Protein AF-A0AAW8QX25-F1 (afdb_monomer_lite)

Foldseek 3Di:
DKDKFQDVVVCCVVPVQQVVVVVVCCVVPPFAPDPVTWAWGMKIFDDDDPQKTKMWTKTWDARPVVRFIKIWIWIWMDDPPHIDTPDIDIDTPDD

Structure (mmCIF, N/CA/C/O backbone):
data_AF-A0AAW8QX25-F1
#
_entry.id   AF-A0AAW8QX25-F1
#
loop_
_atom_site.group_PDB
_atom_site.id
_atom_site.type_symbol
_atom_site.label_atom_id
_atom_site.label_alt_id
_atom_site.label_comp_id
_atom_site.label_asym_id
_atom_site.label_entity_id
_atom_site.label_seq_id
_atom_site.pdbx_PDB_ins_code
_atom_site.Cartn_x
_atom_site.Cartn_y
_atom_site.Cartn_z
_atom_site.occupancy
_atom_site.B_iso_or_equiv
_atom_site.auth_seq_id
_atom_site.auth_comp_id
_atom_site.auth_asym_id
_atom_site.auth_atom_id
_atom_site.pdbx_PDB_model_num
ATOM 1 N N . MET A 1 1 ? -22.835 1.767 0.140 1.00 50.00 1 MET A N 1
ATOM 2 C CA . MET A 1 1 ? -21.921 2.341 -0.871 1.00 50.00 1 MET A CA 1
ATOM 3 C C . MET A 1 1 ? -20.505 2.023 -0.437 1.00 50.00 1 MET A C 1
ATOM 5 O O . MET A 1 1 ? -20.210 2.212 0.737 1.00 50.00 1 MET A O 1
ATOM 9 N N . LEU A 1 2 ? -19.671 1.499 -1.334 1.00 71.06 2 LEU A N 1
ATOM 10 C CA . LEU A 1 2 ? -18.246 1.285 -1.064 1.00 71.06 2 LEU A CA 1
ATOM 11 C C . LEU A 1 2 ? -17.551 2.648 -1.171 1.00 71.06 2 LEU A C 1
ATOM 13 O O . LEU A 1 2 ? -17.712 3.325 -2.186 1.00 71.06 2 LEU A O 1
ATOM 17 N N . LYS A 1 3 ? -16.855 3.083 -0.115 1.00 84.88 3 LYS A N 1
ATOM 18 C CA . LYS A 1 3 ? -16.115 4.353 -0.129 1.00 84.88 3 LYS A CA 1
ATOM 19 C C . LYS A 1 3 ? -14.797 4.133 -0.869 1.00 84.88 3 LYS A C 1
ATOM 21 O O . LYS A 1 3 ? -14.032 3.248 -0.486 1.00 84.88 3 LYS A O 1
ATOM 26 N N . LYS A 1 4 ? -14.578 4.913 -1.925 1.00 91.94 4 LYS A N 1
ATOM 27 C CA . LYS A 1 4 ? -13.360 4.917 -2.739 1.00 91.94 4 LYS A CA 1
ATOM 28 C C . LYS A 1 4 ? -12.551 6.181 -2.479 1.00 91.94 4 LYS A C 1
ATOM 30 O O . LYS A 1 4 ? -13.119 7.194 -2.071 1.00 91.94 4 LYS A O 1
ATOM 35 N N . TYR A 1 5 ? -11.254 6.079 -2.709 1.00 92.31 5 TYR A N 1
ATOM 36 C CA . TYR A 1 5 ? -10.272 7.133 -2.549 1.00 92.31 5 TYR A CA 1
ATOM 37 C C . TYR A 1 5 ? -9.328 7.098 -3.745 1.00 92.31 5 TYR A C 1
ATOM 39 O O . TYR A 1 5 ? -8.599 6.123 -3.916 1.00 92.31 5 TYR A O 1
ATOM 47 N N . ASP A 1 6 ? -9.330 8.163 -4.534 1.00 93.50 6 ASP A N 1
ATOM 48 C CA . ASP A 1 6 ? -8.426 8.313 -5.680 1.00 93.50 6 ASP A CA 1
ATOM 49 C C . ASP A 1 6 ? -7.176 9.133 -5.305 1.00 93.50 6 ASP A C 1
ATOM 51 O O . ASP A 1 6 ? -6.222 9.217 -6.075 1.00 93.50 6 ASP A O 1
ATOM 55 N N . ASP A 1 7 ? -7.163 9.712 -4.099 1.00 91.69 7 ASP A N 1
ATOM 56 C CA . ASP A 1 7 ? -6.051 10.479 -3.543 1.00 91.69 7 ASP A CA 1
ATOM 57 C C . ASP A 1 7 ? -5.531 9.827 -2.256 1.00 91.69 7 ASP A C 1
ATOM 59 O O . ASP A 1 7 ? -6.288 9.464 -1.348 1.00 91.69 7 ASP A O 1
ATOM 63 N N . ILE A 1 8 ? -4.208 9.698 -2.171 1.00 91.75 8 ILE A N 1
ATOM 64 C CA . ILE A 1 8 ? -3.518 9.168 -1.002 1.00 91.75 8 ILE A CA 1
ATOM 65 C C . ILE A 1 8 ? -3.703 10.062 0.230 1.00 91.75 8 ILE A C 1
ATOM 67 O O . ILE A 1 8 ? -3.724 9.538 1.346 1.00 91.75 8 ILE A O 1
ATOM 71 N N . ASP A 1 9 ? -3.866 11.374 0.057 1.00 93.56 9 ASP A N 1
ATOM 72 C CA . ASP A 1 9 ? -4.036 12.317 1.165 1.00 93.56 9 ASP A CA 1
ATOM 73 C C . ASP A 1 9 ? -5.401 12.137 1.847 1.00 93.56 9 ASP A C 1
ATOM 75 O O . ASP A 1 9 ? -5.490 12.178 3.078 1.00 93.56 9 ASP A O 1
ATOM 79 N N . ASP A 1 10 ? -6.450 11.803 1.088 1.00 92.19 10 ASP A N 1
ATOM 80 C CA . ASP A 1 10 ? -7.769 11.476 1.646 1.00 92.19 10 ASP A CA 1
ATOM 81 C C . ASP A 1 10 ? -7.741 10.159 2.438 1.00 92.19 10 ASP A C 1
ATOM 83 O O . ASP A 1 10 ? -8.388 10.021 3.491 1.00 92.19 10 ASP A O 1
ATOM 87 N N . VAL A 1 11 ? -6.958 9.185 1.954 1.00 90.62 11 VAL A N 1
ATOM 88 C CA . VAL A 1 11 ? -6.692 7.943 2.688 1.00 90.62 11 VAL A CA 1
ATOM 89 C C . VAL A 1 11 ? -5.906 8.248 3.954 1.00 90.62 11 VAL A C 1
ATOM 91 O O . VAL A 1 11 ? -6.267 7.746 5.010 1.00 90.62 11 VAL A O 1
ATOM 94 N N . TRP A 1 12 ? -4.871 9.086 3.884 1.00 91.75 12 TRP A N 1
ATOM 95 C CA . TRP A 1 12 ? -4.056 9.459 5.041 1.00 91.75 12 TRP A CA 1
ATOM 96 C C . TRP A 1 12 ? -4.872 10.216 6.093 1.00 91.75 12 TRP A C 1
ATOM 98 O O . TRP A 1 12 ? -4.695 9.991 7.286 1.00 91.75 12 TRP A O 1
ATOM 108 N N . SER A 1 13 ? -5.805 11.068 5.664 1.00 91.31 13 SER A N 1
ATOM 109 C CA . SER A 1 13 ? -6.708 11.800 6.554 1.00 91.31 13 SER A CA 1
ATOM 110 C C . SER A 1 13 ? -7.696 10.877 7.273 1.00 91.31 13 SER A C 1
ATOM 112 O O . SER A 1 13 ? -7.972 11.075 8.455 1.00 91.31 13 SER A O 1
ATOM 114 N N . THR A 1 14 ? -8.214 9.850 6.587 1.00 89.69 14 THR A N 1
ATOM 115 C CA . THR A 1 14 ? -9.233 8.957 7.169 1.00 89.69 14 THR A CA 1
ATOM 116 C C . THR A 1 14 ? -8.638 7.722 7.864 1.00 89.69 14 THR A C 1
ATOM 118 O O . THR A 1 14 ? -9.204 7.235 8.837 1.00 89.69 14 THR A O 1
ATOM 121 N N . TRP A 1 15 ? -7.516 7.201 7.366 1.00 90.81 15 TRP A N 1
ATOM 122 C CA . TRP A 1 15 ? -6.917 5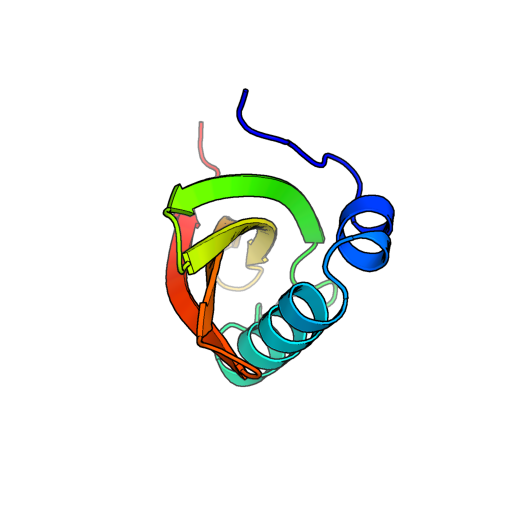.913 7.745 1.00 90.81 15 TRP A CA 1
ATOM 123 C C . TRP A 1 15 ? -5.379 5.992 7.883 1.00 90.81 15 TRP A C 1
ATOM 125 O O . TRP A 1 15 ? -4.659 5.192 7.269 1.00 90.81 15 TRP A O 1
ATOM 135 N N . PRO A 1 16 ? -4.831 6.925 8.687 1.00 92.56 16 PRO A N 1
ATOM 136 C CA . PRO A 1 16 ? -3.383 7.152 8.769 1.00 92.56 16 PRO A CA 1
ATOM 137 C C . PRO A 1 16 ? -2.605 5.909 9.227 1.00 92.56 16 PRO A C 1
ATOM 139 O O . PRO A 1 16 ? -1.521 5.619 8.714 1.00 92.56 16 PRO A O 1
ATOM 142 N N . GLU A 1 17 ? -3.168 5.137 10.158 1.00 92.56 17 GLU A N 1
ATOM 143 C CA . GLU A 1 17 ? -2.544 3.926 10.704 1.00 92.56 17 GLU A CA 1
ATOM 144 C C . GLU A 1 17 ? -2.482 2.796 9.674 1.00 92.56 17 GLU A C 1
ATOM 146 O O . GLU A 1 17 ? -1.448 2.138 9.536 1.00 92.56 17 GLU A O 1
ATOM 151 N N . HIS A 1 18 ? -3.546 2.622 8.880 1.00 91.31 18 HIS A N 1
ATOM 1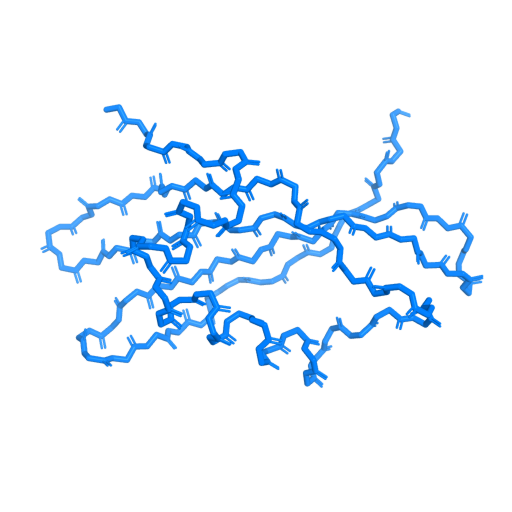52 C CA . HIS A 1 18 ? -3.575 1.611 7.823 1.00 91.31 18 HIS A CA 1
ATOM 153 C C . HIS A 1 18 ? -2.522 1.907 6.767 1.00 91.31 18 HIS A C 1
ATOM 155 O O . HIS A 1 18 ? -1.731 1.038 6.400 1.00 91.31 18 HIS A O 1
ATOM 161 N N . LEU A 1 19 ? -2.480 3.155 6.305 1.00 92.25 19 LEU A N 1
ATOM 162 C CA . LEU A 1 19 ? -1.552 3.559 5.263 1.00 92.25 19 LEU A CA 1
ATOM 163 C C . LEU A 1 19 ? -0.096 3.525 5.751 1.00 92.25 19 LEU A C 1
ATOM 165 O O . LEU A 1 19 ? 0.790 3.128 4.994 1.00 92.25 19 LEU A O 1
ATOM 169 N N . SER A 1 20 ? 0.158 3.861 7.020 1.00 92.69 20 SER A N 1
ATOM 170 C CA . SER A 1 20 ? 1.484 3.724 7.638 1.00 92.69 20 SER A CA 1
ATOM 171 C C . SER A 1 20 ? 1.943 2.265 7.681 1.00 92.69 20 SER A C 1
ATOM 173 O O . SER A 1 20 ? 3.040 1.957 7.208 1.00 92.69 20 SER A O 1
ATOM 175 N N . LYS A 1 21 ? 1.083 1.352 8.157 1.00 93.25 21 LYS A N 1
ATOM 176 C CA . LYS A 1 21 ? 1.382 -0.086 8.226 1.00 93.25 21 LYS A CA 1
ATOM 177 C C . LYS A 1 21 ? 1.617 -0.690 6.842 1.00 93.25 21 LYS A C 1
ATOM 179 O O . LYS A 1 21 ? 2.553 -1.464 6.658 1.00 93.25 21 LYS A O 1
ATOM 184 N N . VAL A 1 22 ? 0.807 -0.303 5.855 1.00 92.69 22 VAL A N 1
ATOM 185 C CA . VAL A 1 22 ? 0.959 -0.742 4.460 1.00 92.69 22 VAL A CA 1
ATOM 186 C C . VAL A 1 22 ? 2.286 -0.258 3.873 1.00 92.69 22 VAL A C 1
ATOM 188 O O . VAL A 1 22 ? 3.029 -1.066 3.318 1.00 92.69 22 VAL A O 1
ATOM 191 N N . LYS A 1 23 ? 2.636 1.027 4.032 1.00 90.62 23 LYS A N 1
ATOM 192 C CA . LYS A 1 23 ? 3.918 1.569 3.543 1.00 90.62 23 LYS A CA 1
ATOM 193 C C . LYS A 1 23 ? 5.117 0.861 4.174 1.00 90.62 23 LYS A C 1
ATOM 195 O O . LYS A 1 23 ? 6.077 0.542 3.472 1.00 90.62 23 LYS A O 1
ATOM 200 N N . GLU A 1 24 ? 5.068 0.602 5.480 1.00 91.88 24 GLU A N 1
ATOM 201 C CA . GLU A 1 24 ? 6.116 -0.148 6.175 1.00 91.88 24 GLU A CA 1
ATOM 202 C C . GLU A 1 24 ? 6.224 -1.584 5.647 1.00 91.88 24 GLU A C 1
ATOM 204 O O . GLU A 1 24 ? 7.322 -2.033 5.309 1.00 91.88 24 GLU A O 1
ATOM 209 N N . TYR A 1 25 ? 5.090 -2.275 5.507 1.00 91.12 25 TYR A N 1
ATOM 210 C CA . TYR A 1 25 ? 5.039 -3.642 4.999 1.00 91.12 25 TYR A CA 1
ATOM 211 C C . TYR A 1 25 ? 5.641 -3.754 3.596 1.00 91.12 25 TYR A C 1
ATOM 213 O O . TYR A 1 25 ? 6.502 -4.606 3.373 1.00 91.12 25 TYR A O 1
ATOM 221 N N . ILE A 1 26 ? 5.248 -2.868 2.675 1.00 90.12 26 ILE A N 1
ATOM 222 C CA . ILE A 1 26 ? 5.781 -2.814 1.306 1.00 90.12 26 ILE A CA 1
ATOM 223 C C . ILE A 1 26 ? 7.294 -2.584 1.339 1.00 90.12 26 ILE A C 1
ATOM 225 O O . ILE A 1 26 ? 8.055 -3.309 0.701 1.00 90.12 26 ILE A O 1
ATOM 229 N N . LYS A 1 27 ? 7.757 -1.626 2.152 1.00 87.25 27 LYS A N 1
ATOM 230 C CA . LYS A 1 27 ? 9.187 -1.334 2.301 1.00 87.25 27 LYS A CA 1
ATOM 231 C C . L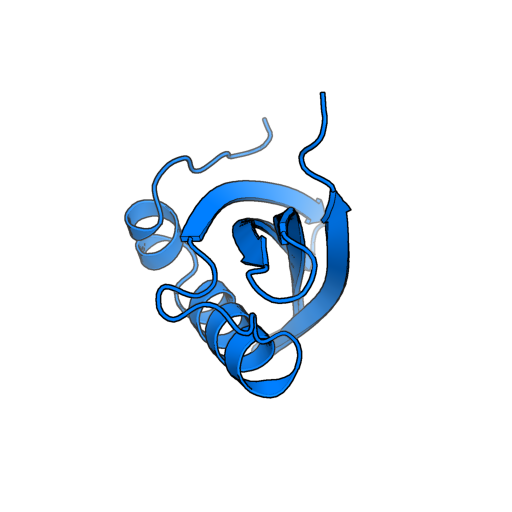YS A 1 27 ? 9.979 -2.530 2.835 1.00 87.25 27 LYS A C 1
ATOM 233 O O . LYS A 1 27 ? 11.170 -2.611 2.553 1.00 87.25 27 LYS A O 1
ATOM 238 N N . GLN A 1 28 ? 9.381 -3.429 3.609 1.00 87.25 28 GLN A N 1
ATOM 239 C CA . GLN A 1 28 ? 10.072 -4.596 4.168 1.00 87.25 28 GLN A CA 1
ATOM 240 C C . GLN A 1 28 ? 9.982 -5.839 3.271 1.00 87.25 28 GLN A C 1
ATOM 242 O O . GLN A 1 28 ? 10.969 -6.562 3.163 1.00 87.25 28 GLN A O 1
ATOM 247 N N . ASN A 1 29 ? 8.837 -6.071 2.623 1.00 83.50 29 ASN A N 1
ATOM 248 C CA . ASN A 1 29 ? 8.506 -7.362 2.007 1.00 83.50 29 ASN A CA 1
ATOM 249 C C . ASN A 1 29 ? 8.381 -7.310 0.483 1.00 83.50 29 ASN A C 1
ATOM 251 O O . ASN A 1 29 ? 8.582 -8.324 -0.176 1.00 83.50 29 ASN A O 1
ATOM 255 N N . ASP A 1 30 ? 8.042 -6.153 -0.083 1.00 76.06 30 ASP A N 1
ATOM 256 C CA . ASP A 1 30 ? 7.598 -6.054 -1.471 1.00 76.06 30 ASP A CA 1
ATOM 257 C C . ASP A 1 30 ? 8.239 -4.826 -2.136 1.00 76.06 30 ASP A C 1
ATOM 259 O O . 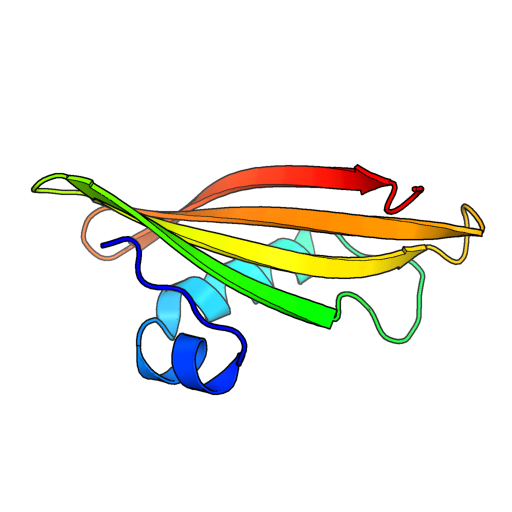ASP A 1 30 ? 7.591 -3.844 -2.489 1.00 76.06 30 ASP A O 1
ATOM 263 N N . LYS A 1 31 ? 9.572 -4.854 -2.254 1.00 73.44 31 LYS A N 1
ATOM 264 C CA . LYS A 1 31 ? 10.328 -3.798 -2.937 1.00 73.44 31 LYS A CA 1
ATOM 265 C C . LYS A 1 31 ? 10.314 -4.030 -4.444 1.00 73.44 31 LYS A C 1
ATOM 267 O O . LYS A 1 31 ? 10.453 -5.164 -4.902 1.00 73.44 31 LYS A O 1
ATOM 272 N N . LEU A 1 32 ? 10.200 -2.939 -5.190 1.00 78.00 32 LEU A N 1
ATOM 273 C CA . LEU A 1 32 ? 10.572 -2.904 -6.599 1.00 78.00 32 LEU A CA 1
ATOM 274 C C . LEU A 1 32 ? 12.064 -2.600 -6.707 1.00 78.00 32 LEU A C 1
ATOM 276 O O . LEU A 1 32 ? 12.613 -1.881 -5.868 1.00 78.00 32 LEU A O 1
ATOM 280 N N . GLN A 1 33 ? 12.704 -3.118 -7.753 1.00 74.19 33 GLN A N 1
ATOM 281 C CA . GLN A 1 33 ? 14.077 -2.736 -8.100 1.00 74.19 33 GLN A CA 1
ATOM 282 C C . GLN A 1 33 ? 14.159 -1.322 -8.702 1.00 74.19 33 GLN A C 1
ATOM 284 O O . GLN A 1 33 ? 15.245 -0.756 -8.831 1.00 74.19 33 GLN A O 1
ATOM 289 N N . ASP A 1 34 ? 13.013 -0.725 -9.039 1.00 71.06 34 ASP A N 1
ATOM 290 C CA . ASP A 1 34 ? 12.940 0.633 -9.560 1.00 71.06 34 ASP A CA 1
ATOM 291 C C . ASP A 1 34 ? 13.231 1.707 -8.497 1.00 71.06 34 ASP A C 1
ATOM 293 O O . ASP A 1 34 ? 12.873 1.591 -7.322 1.00 71.06 34 ASP A O 1
ATOM 297 N N . LYS A 1 35 ? 13.845 2.815 -8.935 1.00 63.16 35 LYS A N 1
ATOM 298 C CA . LYS A 1 35 ? 14.205 3.947 -8.064 1.00 63.16 35 LYS A CA 1
ATOM 299 C C . LYS A 1 35 ? 12.998 4.728 -7.543 1.00 63.16 35 LYS A C 1
ATOM 301 O O . LYS A 1 35 ? 13.136 5.401 -6.523 1.00 63.16 35 LYS A O 1
ATOM 306 N N . LYS A 1 36 ? 11.858 4.706 -8.242 1.00 73.00 36 LYS A N 1
ATOM 307 C CA . LYS A 1 36 ? 10.642 5.431 -7.841 1.00 73.00 36 LYS A CA 1
ATOM 308 C C . LYS A 1 36 ? 9.748 4.599 -6.922 1.00 73.00 36 LYS A C 1
ATOM 310 O O . LYS A 1 36 ? 8.976 5.183 -6.167 1.00 73.00 36 LYS A O 1
ATOM 315 N N . GLY A 1 37 ? 9.907 3.275 -6.918 1.00 84.56 37 GLY A N 1
ATOM 316 C CA . GLY A 1 37 ? 9.134 2.370 -6.072 1.00 84.56 37 GLY A CA 1
ATOM 317 C C . GLY A 1 37 ? 7.653 2.319 -6.454 1.00 84.56 37 GLY A C 1
ATOM 318 O O . GLY A 1 37 ? 7.272 2.627 -7.580 1.00 84.56 37 GLY A O 1
ATOM 319 N N . TRP A 1 38 ? 6.817 1.890 -5.510 1.00 91.25 38 TRP A N 1
ATOM 320 C CA . TRP A 1 38 ? 5.370 1.802 -5.704 1.00 91.25 38 TRP A CA 1
ATOM 321 C C . TRP A 1 38 ? 4.711 3.186 -5.638 1.00 91.25 38 TRP A C 1
ATOM 323 O O . TRP A 1 38 ? 4.913 3.939 -4.684 1.00 91.25 38 TRP A O 1
ATOM 333 N N . CYS A 1 39 ? 3.874 3.495 -6.623 1.00 91.94 39 CYS A N 1
ATOM 334 C CA . CYS A 1 39 ? 3.033 4.683 -6.698 1.00 91.94 39 CYS A CA 1
ATOM 335 C C . CYS A 1 39 ? 1.598 4.331 -6.308 1.00 91.94 39 CYS A C 1
ATOM 337 O O . CYS A 1 39 ? 1.069 3.318 -6.750 1.00 91.94 39 CYS A O 1
ATOM 339 N N . PHE A 1 40 ? 0.959 5.151 -5.479 1.00 93.69 40 PHE A N 1
ATOM 340 C CA . PHE A 1 40 ? -0.451 4.959 -5.135 1.00 93.69 40 PHE A CA 1
ATOM 341 C C . PHE A 1 40 ? -1.337 5.132 -6.376 1.00 93.69 40 PHE A C 1
ATOM 343 O O . PHE A 1 40 ? -1.084 6.026 -7.182 1.00 93.69 40 PHE A O 1
ATOM 350 N N . GLU A 1 41 ? -2.343 4.272 -6.524 1.00 94.44 41 GLU A N 1
ATOM 351 C CA . GLU A 1 41 ? -3.333 4.338 -7.605 1.00 94.44 41 GLU A CA 1
ATOM 352 C C . GLU A 1 41 ? -4.724 4.656 -7.055 1.00 94.44 41 GLU A C 1
ATOM 354 O O . GLU A 1 41 ? -5.301 5.672 -7.418 1.00 94.44 41 GLU A O 1
ATOM 359 N N . GLU A 1 42 ? -5.246 3.811 -6.165 1.00 95.50 42 GLU A N 1
ATOM 360 C CA . GLU A 1 42 ? -6.543 4.017 -5.518 1.00 95.50 42 GLU A CA 1
ATOM 361 C C . GLU A 1 42 ? -6.619 3.244 -4.195 1.00 95.50 42 GLU A C 1
ATOM 363 O O . GLU A 1 42 ? -5.823 2.341 -3.918 1.00 95.50 42 GLU A O 1
ATOM 368 N N . ALA A 1 43 ? -7.610 3.560 -3.368 1.00 94.75 43 ALA A N 1
ATOM 369 C CA . ALA A 1 43 ? -7.999 2.738 -2.235 1.00 94.75 43 ALA A CA 1
ATOM 370 C C . ALA A 1 43 ? -9.518 2.607 -2.133 1.00 94.75 43 ALA A C 1
ATOM 372 O O . ALA A 1 43 ? -10.287 3.479 -2.534 1.00 94.75 43 ALA A O 1
ATOM 373 N N . GLN A 1 44 ? -9.967 1.504 -1.550 1.00 93.88 44 GLN A N 1
ATOM 374 C CA . GLN A 1 44 ? -11.378 1.197 -1.396 1.00 93.88 44 GLN A CA 1
ATOM 375 C C . GLN A 1 44 ? -11.634 0.499 -0.063 1.00 93.88 44 GLN A C 1
ATOM 377 O O . GLN A 1 44 ? -10.962 -0.466 0.295 1.00 93.88 44 GLN A O 1
ATOM 382 N N . VAL A 1 45 ? -12.671 0.936 0.650 1.00 91.44 45 VAL A N 1
ATOM 383 C CA . VAL A 1 45 ? -13.199 0.195 1.802 1.00 91.44 45 VAL A CA 1
ATOM 384 C C . VAL A 1 45 ? -13.943 -1.030 1.274 1.00 91.44 45 VAL A C 1
ATOM 386 O O . VAL A 1 45 ? -14.929 -0.871 0.553 1.00 91.44 45 VAL A O 1
ATOM 389 N N . LEU A 1 46 ? -13.460 -2.236 1.587 1.00 85.62 46 LEU A N 1
ATOM 390 C CA . LEU A 1 46 ? -14.003 -3.491 1.054 1.00 85.62 46 LEU A CA 1
ATOM 391 C C . LEU A 1 46 ? -15.265 -3.929 1.790 1.00 85.62 46 LEU A C 1
ATOM 393 O O . LEU A 1 46 ? -16.292 -4.147 1.159 1.00 85.62 46 LEU A O 1
ATOM 397 N N . GLU A 1 47 ? -15.211 -4.007 3.115 1.00 73.00 47 GLU A N 1
ATOM 398 C CA . GLU A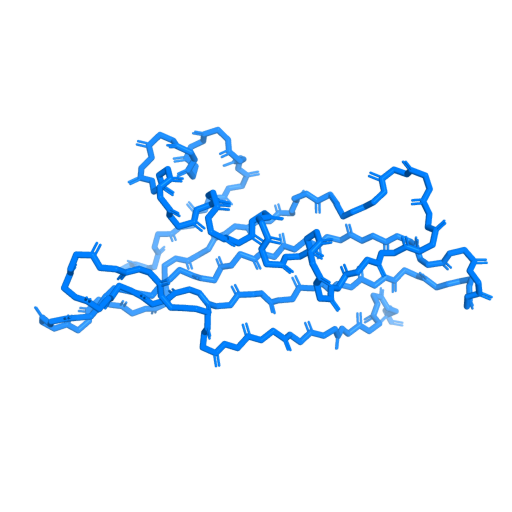 1 47 ? -16.358 -4.334 3.955 1.00 73.00 47 GLU A CA 1
ATOM 399 C C . GLU A 1 47 ? -16.218 -3.660 5.321 1.00 73.00 47 GLU A C 1
ATOM 401 O O . GLU A 1 47 ? -15.118 -3.440 5.832 1.00 73.00 47 GLU A O 1
ATOM 406 N N . ASN A 1 48 ? -17.371 -3.328 5.900 1.00 64.00 48 ASN A N 1
ATOM 407 C CA . ASN A 1 48 ? -17.515 -2.829 7.261 1.00 64.00 48 ASN A CA 1
ATOM 408 C C . ASN A 1 48 ? -18.477 -3.786 7.978 1.00 64.00 48 ASN A C 1
ATOM 410 O O . ASN A 1 48 ? -19.665 -3.503 8.135 1.00 64.00 48 ASN A O 1
ATOM 414 N N . THR A 1 49 ? -17.999 -4.992 8.291 1.00 63.84 49 THR A N 1
ATOM 415 C CA . THR A 1 49 ? -18.736 -5.881 9.207 1.00 63.84 49 THR A CA 1
ATOM 416 C C . THR A 1 49 ? -18.594 -5.346 10.631 1.00 63.84 49 THR A C 1
ATOM 418 O O . THR A 1 49 ? -17.631 -4.641 10.909 1.00 63.84 49 THR A O 1
ATOM 421 N N . ARG A 1 50 ? -19.550 -5.645 11.525 1.00 58.53 50 ARG A N 1
ATOM 422 C CA . ARG A 1 50 ? -19.714 -4.982 12.842 1.00 58.53 50 ARG A CA 1
ATOM 423 C C . ARG A 1 50 ? -18.438 -4.812 13.680 1.00 58.53 50 ARG A C 1
ATOM 425 O O . ARG A 1 50 ? -18.390 -3.859 14.445 1.00 58.53 50 ARG A O 1
ATOM 432 N N . ASP A 1 51 ? -17.432 -5.663 13.493 1.00 67.00 51 ASP A N 1
ATOM 433 C CA . ASP A 1 51 ? -16.187 -5.648 14.268 1.00 67.00 51 ASP A CA 1
ATOM 434 C C . ASP A 1 51 ? -14.914 -5.544 13.407 1.00 67.00 51 ASP A C 1
ATOM 436 O O . ASP A 1 51 ? -13.807 -5.657 13.932 1.00 67.00 51 ASP A O 1
ATOM 440 N N . LYS A 1 52 ? -15.038 -5.380 12.081 1.00 73.94 52 LYS A N 1
ATOM 441 C CA . LYS A 1 52 ? -13.892 -5.403 11.159 1.00 73.94 52 LYS A CA 1
ATOM 442 C C . LYS A 1 52 ? -14.054 -4.419 10.015 1.00 73.94 52 LYS A C 1
ATOM 444 O O . LYS A 1 52 ? -15.017 -4.490 9.246 1.00 73.94 52 LYS A O 1
ATOM 449 N N . GLN A 1 53 ? -13.049 -3.564 9.881 1.00 85.81 53 GLN A N 1
ATOM 450 C CA . GLN A 1 53 ? -12.892 -2.634 8.774 1.00 85.81 53 GLN A CA 1
ATOM 451 C C . GLN A 1 53 ? -11.741 -3.108 7.901 1.00 85.81 53 GLN A C 1
ATOM 453 O O . GLN A 1 53 ? -10.663 -3.414 8.407 1.00 85.81 53 GLN A O 1
ATOM 458 N N . MET A 1 54 ? -11.989 -3.198 6.596 1.00 90.88 54 MET A N 1
ATOM 459 C CA . MET A 1 54 ? -10.978 -3.592 5.622 1.00 90.88 54 MET A CA 1
ATOM 460 C C . MET A 1 54 ? -10.778 -2.504 4.579 1.00 90.88 54 MET A C 1
ATOM 462 O O . MET A 1 54 ? -11.734 -2.055 3.940 1.00 90.88 54 MET A O 1
ATOM 466 N N . LEU A 1 55 ? -9.518 -2.141 4.365 1.00 92.62 55 LEU A N 1
ATOM 467 C CA . LEU A 1 55 ? -9.089 -1.193 3.350 1.00 92.62 55 LEU A CA 1
ATOM 468 C C . LEU A 1 55 ? -8.223 -1.921 2.319 1.00 92.62 55 LEU A C 1
ATOM 470 O O . LEU A 1 55 ? -7.153 -2.438 2.643 1.00 92.62 55 LEU A O 1
ATOM 474 N N . LEU A 1 56 ? -8.692 -1.956 1.074 1.00 94.50 56 LEU A N 1
ATOM 475 C CA . LEU A 1 56 ? -7.871 -2.285 -0.084 1.00 94.50 56 LEU A CA 1
ATOM 476 C C . LEU A 1 56 ? -7.118 -1.029 -0.506 1.00 94.50 56 LEU A C 1
ATOM 478 O O . LEU A 1 56 ? -7.734 0.012 -0.708 1.00 94.50 56 LEU A O 1
ATOM 482 N N . ILE A 1 57 ? -5.809 -1.145 -0.677 1.00 95.06 57 ILE A N 1
ATOM 483 C CA . ILE A 1 57 ? -4.948 -0.107 -1.231 1.00 95.06 57 ILE A CA 1
ATOM 484 C C . ILE A 1 57 ? -4.248 -0.694 -2.445 1.00 95.06 57 ILE A C 1
ATOM 486 O O . ILE A 1 57 ? -3.658 -1.776 -2.374 1.00 95.06 57 ILE A O 1
ATOM 490 N N . ILE A 1 58 ? -4.341 0.016 -3.557 1.00 94.94 58 ILE A N 1
ATOM 491 C CA . ILE A 1 58 ? -3.782 -0.387 -4.832 1.00 94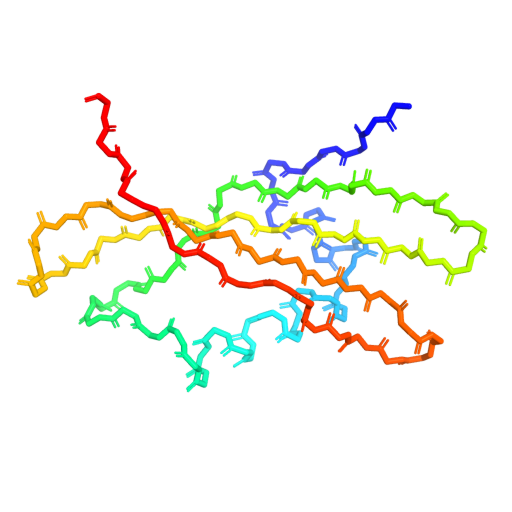.94 58 ILE A CA 1
ATOM 492 C C . ILE A 1 58 ? -2.634 0.551 -5.168 1.00 94.94 58 ILE A C 1
ATOM 494 O O . ILE A 1 58 ? -2.763 1.776 -5.126 1.00 94.94 58 ILE A O 1
ATOM 498 N N . PHE A 1 59 ? -1.500 -0.047 -5.501 1.00 94.50 59 PHE A N 1
ATOM 499 C CA . PHE A 1 59 ? -0.339 0.655 -6.012 1.00 94.50 59 PHE A CA 1
ATOM 500 C C . PHE A 1 59 ? -0.013 0.157 -7.411 1.00 94.50 59 PHE A C 1
ATOM 502 O O . PHE A 1 59 ? -0.283 -0.990 -7.761 1.00 94.50 59 PHE A O 1
ATOM 509 N N . THR A 1 60 ? 0.633 0.998 -8.198 1.00 93.81 60 THR A N 1
ATOM 510 C CA . THR A 1 60 ? 1.262 0.621 -9.457 1.00 93.81 60 THR A CA 1
ATOM 511 C C . THR A 1 60 ? 2.749 0.877 -9.383 1.00 93.81 60 THR A C 1
ATOM 513 O O . THR A 1 60 ? 3.230 1.702 -8.611 1.00 93.81 60 THR A O 1
ATOM 516 N N . GLY A 1 61 ? 3.509 0.133 -10.162 1.00 91.62 61 GLY A N 1
ATOM 517 C CA . GLY A 1 61 ? 4.939 0.330 -10.250 1.00 91.62 61 GLY A CA 1
ATOM 518 C C . GLY A 1 61 ? 5.485 -0.330 -11.495 1.00 91.62 61 GLY A C 1
ATOM 519 O O . GLY A 1 61 ? 4.814 -1.139 -12.134 1.00 91.62 61 GLY A O 1
ATOM 520 N N . PHE A 1 62 ? 6.700 0.043 -11.859 1.00 88.75 62 PHE A N 1
ATOM 521 C CA . PHE A 1 62 ? 7.411 -0.581 -12.960 1.00 88.75 62 PHE A CA 1
ATOM 522 C C . PHE A 1 62 ? 8.560 -1.390 -12.381 1.00 88.75 62 PHE A C 1
ATOM 524 O O . PHE A 1 62 ? 9.364 -0.848 -11.626 1.00 88.75 62 PHE A O 1
ATOM 531 N N . ASP A 1 63 ? 8.626 -2.677 -12.701 1.00 86.50 63 ASP A N 1
ATOM 532 C CA . ASP A 1 63 ? 9.780 -3.492 -12.355 1.00 86.50 63 ASP A CA 1
ATOM 533 C C . ASP A 1 63 ? 10.806 -3.394 -13.486 1.00 86.50 63 ASP A C 1
ATOM 535 O O . ASP A 1 63 ? 10.571 -3.851 -14.605 1.00 86.50 63 ASP A O 1
ATOM 539 N N . THR A 1 64 ? 11.938 -2.747 -13.211 1.00 84.00 64 THR A N 1
ATOM 540 C CA . THR A 1 64 ? 12.998 -2.548 -14.206 1.00 84.00 64 THR A CA 1
ATOM 541 C C . THR A 1 64 ? 13.773 -3.820 -14.531 1.00 84.00 64 THR A C 1
ATOM 543 O O . THR A 1 64 ? 14.409 -3.865 -15.579 1.00 84.00 64 THR A O 1
ATOM 546 N N . GLU A 1 65 ? 13.767 -4.818 -13.645 1.00 84.69 65 GLU A N 1
ATOM 547 C CA . GLU A 1 65 ? 14.449 -6.095 -13.869 1.00 84.69 65 GLU A CA 1
ATOM 548 C C . GLU A 1 65 ? 13.658 -6.951 -14.860 1.00 84.69 65 GLU A C 1
ATOM 550 O O . GLU A 1 65 ? 14.214 -7.466 -15.829 1.00 84.69 65 GLU A O 1
ATOM 555 N N . GLU A 1 66 ? 12.343 -7.030 -14.662 1.00 81.38 66 GLU A N 1
ATOM 556 C CA . GLU A 1 66 ? 11.444 -7.788 -15.535 1.00 81.38 66 GLU A CA 1
ATOM 557 C C . GLU A 1 66 ? 10.952 -6.973 -16.745 1.00 81.38 66 GLU A C 1
ATOM 559 O O . GLU A 1 66 ? 10.447 -7.535 -17.717 1.00 81.38 66 GLU A O 1
ATOM 564 N N . GLY A 1 67 ? 11.111 -5.646 -16.718 1.00 86.44 67 GLY A N 1
ATOM 565 C CA . GLY A 1 67 ? 10.670 -4.746 -17.784 1.00 86.44 67 GLY A CA 1
ATOM 566 C C . GLY A 1 67 ? 9.147 -4.654 -17.911 1.00 86.44 67 GLY A C 1
ATOM 567 O O . GLY A 1 67 ? 8.640 -4.401 -19.005 1.00 86.44 67 GLY A O 1
ATOM 568 N N . ILE A 1 68 ? 8.411 -4.872 -16.816 1.00 88.31 68 ILE A N 1
ATOM 569 C CA . ILE A 1 68 ? 6.945 -4.929 -16.808 1.00 88.31 68 ILE A CA 1
ATOM 570 C C . ILE A 1 68 ? 6.328 -3.935 -15.828 1.00 88.31 68 ILE A C 1
ATOM 572 O O . ILE A 1 68 ? 6.864 -3.641 -14.760 1.00 88.31 68 ILE A O 1
ATOM 576 N N . ALA A 1 69 ? 5.146 -3.436 -16.185 1.00 90.31 69 ALA A N 1
ATOM 577 C CA . ALA A 1 69 ? 4.297 -2.708 -15.256 1.00 90.31 69 ALA A CA 1
ATOM 578 C C . ALA A 1 69 ? 3.529 -3.700 -14.373 1.00 90.31 69 ALA A C 1
ATOM 580 O O . ALA A 1 69 ? 2.947 -4.673 -14.862 1.00 90.31 69 ALA A O 1
ATOM 581 N N . LEU A 1 70 ? 3.510 -3.427 -13.075 1.00 92.00 70 LEU A N 1
ATOM 582 C CA . LEU A 1 70 ? 2.861 -4.225 -12.050 1.00 92.00 70 LEU A CA 1
ATOM 583 C C . LEU A 1 70 ? 1.822 -3.390 -11.305 1.00 92.00 70 LEU A C 1
ATOM 585 O O . LEU A 1 70 ? 1.978 -2.184 -11.108 1.00 92.00 70 LEU A O 1
ATOM 589 N N . ARG A 1 71 ? 0.786 -4.072 -10.830 1.00 94.25 71 ARG A N 1
ATOM 590 C CA . ARG A 1 71 ? -0.161 -3.580 -9.836 1.00 94.25 71 ARG A CA 1
ATOM 591 C C . ARG A 1 71 ? 0.004 -4.385 -8.556 1.00 94.25 71 ARG A C 1
ATOM 593 O O . ARG A 1 71 ? 0.079 -5.612 -8.609 1.00 94.25 71 ARG A O 1
ATOM 600 N N . LEU A 1 72 ? 0.034 -3.711 -7.418 1.00 94.12 72 LEU A N 1
ATOM 601 C CA . LEU A 1 72 ? 0.076 -4.307 -6.093 1.00 94.12 72 LEU A CA 1
ATOM 602 C C . LEU A 1 72 ? -1.240 -4.033 -5.379 1.00 94.12 72 LEU A C 1
ATOM 604 O O . LEU A 1 72 ? -1.617 -2.883 -5.185 1.00 94.12 72 LEU A O 1
ATOM 608 N N . TYR A 1 73 ? -1.909 -5.093 -4.951 1.00 94.88 73 TYR A N 1
ATOM 609 C CA . TYR A 1 73 ? -3.113 -5.031 -4.136 1.00 94.88 73 TYR A CA 1
ATOM 610 C C . TYR A 1 73 ? -2.739 -5.385 -2.706 1.00 94.88 73 TYR A C 1
ATOM 612 O O . TYR A 1 73 ? -2.258 -6.493 -2.456 1.00 94.88 73 TYR A O 1
ATOM 620 N N . VAL A 1 74 ? -2.986 -4.476 -1.769 1.00 95.00 74 VAL A N 1
ATOM 621 C CA . VAL A 1 74 ? -2.739 -4.694 -0.343 1.00 95.00 74 VAL A CA 1
ATOM 622 C C . VAL A 1 74 ? -4.044 -4.534 0.418 1.00 95.00 74 VAL A C 1
ATOM 624 O O . VAL A 1 74 ? -4.704 -3.509 0.305 1.00 95.00 74 VAL A O 1
ATOM 627 N N . VAL A 1 75 ? -4.418 -5.537 1.208 1.00 94.50 75 VAL A N 1
ATOM 628 C CA . VAL A 1 75 ? -5.596 -5.475 2.079 1.00 94.50 75 VAL A CA 1
ATOM 629 C C . VAL A 1 75 ? -5.135 -5.384 3.524 1.00 94.50 75 VAL A C 1
ATOM 631 O O . VAL A 1 75 ? -4.468 -6.292 4.029 1.00 94.50 75 VAL A O 1
ATOM 634 N N . ALA A 1 76 ? -5.511 -4.290 4.179 1.00 93.62 76 ALA A N 1
ATOM 635 C CA . ALA A 1 76 ? -5.308 -4.058 5.600 1.00 93.62 76 ALA A CA 1
ATOM 636 C C . ALA A 1 76 ? -6.640 -4.213 6.350 1.00 93.62 76 ALA A C 1
ATOM 638 O O . ALA A 1 76 ? -7.660 -3.684 5.913 1.00 93.62 76 ALA A O 1
ATOM 639 N N . GLU A 1 77 ? -6.623 -4.950 7.458 1.00 92.31 77 GLU A N 1
ATOM 640 C CA . GLU A 1 77 ? -7.762 -5.198 8.347 1.00 92.31 77 GLU A CA 1
ATOM 641 C C . GLU A 1 77 ? -7.479 -4.593 9.730 1.00 92.31 77 GLU A C 1
ATOM 643 O O . GLU A 1 77 ? -6.422 -4.861 10.311 1.00 92.31 77 GLU A O 1
ATOM 648 N N . SER A 1 78 ? -8.436 -3.841 10.279 1.00 89.81 78 SER A N 1
ATOM 649 C CA . SER A 1 78 ? -8.432 -3.456 11.695 1.00 89.81 78 SER A CA 1
ATOM 650 C C . SER A 1 78 ? -8.714 -4.666 12.588 1.00 89.81 78 SER A C 1
ATOM 652 O O . SER A 1 78 ? -9.740 -5.334 12.434 1.00 89.81 78 SER A O 1
ATOM 654 N N . GLN A 1 79 ? -7.845 -4.912 13.567 1.00 84.12 79 GLN A N 1
ATOM 655 C CA . GLN A 1 79 ? -8.005 -5.919 14.616 1.00 84.12 79 GLN A CA 1
ATOM 656 C C . GLN A 1 79 ? -7.920 -5.256 15.997 1.00 84.12 79 GLN A C 1
ATOM 658 O O . GLN A 1 79 ? -6.865 -5.238 16.628 1.00 84.12 79 GLN A O 1
ATOM 663 N N . GLY A 1 80 ? -9.043 -4.710 16.473 1.00 82.38 80 GLY A N 1
ATOM 664 C CA . GLY A 1 80 ? -9.050 -3.896 17.692 1.00 82.38 80 GLY A CA 1
ATOM 665 C C . GLY A 1 80 ? -8.220 -2.630 17.484 1.00 82.38 80 GLY A C 1
ATOM 666 O O . GLY A 1 80 ? -8.561 -1.831 16.616 1.00 82.38 80 GLY A O 1
ATOM 667 N N . ASP A 1 81 ? -7.127 -2.501 18.239 1.00 81.94 81 ASP A N 1
ATOM 668 C CA . ASP A 1 81 ? -6.196 -1.363 18.178 1.00 81.94 81 ASP A CA 1
ATOM 669 C C . ASP A 1 81 ? -4.990 -1.590 17.238 1.00 81.94 81 ASP A C 1
ATOM 671 O O . ASP A 1 81 ? -4.110 -0.736 17.155 1.00 81.94 81 ASP A O 1
ATOM 675 N N . ASP A 1 82 ? -4.896 -2.739 16.553 1.00 87.62 82 ASP A N 1
ATOM 676 C CA . ASP A 1 82 ? -3.799 -3.030 15.613 1.00 87.62 82 ASP A CA 1
ATOM 677 C C . ASP A 1 82 ? -4.302 -3.169 14.173 1.00 87.62 82 ASP A C 1
ATOM 679 O O . ASP A 1 82 ? -5.460 -3.505 13.913 1.00 87.62 82 ASP A O 1
ATOM 683 N N . ILE A 1 83 ? -3.398 -2.946 13.219 1.00 91.19 83 ILE A N 1
ATOM 684 C CA . ILE A 1 83 ? -3.646 -3.132 11.792 1.00 91.19 83 ILE A CA 1
ATOM 685 C C . ILE A 1 83 ? -2.865 -4.338 11.289 1.00 91.19 83 ILE A C 1
ATOM 687 O O . ILE A 1 83 ? -1.630 -4.387 11.345 1.00 91.19 83 ILE A O 1
ATOM 691 N N . LYS A 1 84 ? -3.584 -5.279 10.681 1.00 92.12 84 LYS A N 1
ATOM 692 C CA . LYS A 1 84 ? -3.008 -6.475 10.074 1.00 92.12 84 LYS A CA 1
ATOM 693 C C . LYS A 1 84 ? -3.098 -6.422 8.554 1.00 92.12 84 LYS A C 1
ATOM 695 O O . LYS A 1 84 ? -4.172 -6.233 7.994 1.00 92.12 84 LYS A O 1
ATOM 700 N N . ILE A 1 85 ? -1.986 -6.686 7.871 1.00 93.25 85 ILE A N 1
ATOM 701 C CA . ILE A 1 85 ? -2.003 -6.955 6.428 1.00 93.25 85 ILE A CA 1
ATOM 702 C C . ILE A 1 85 ? -2.468 -8.396 6.219 1.00 93.25 85 ILE A C 1
ATOM 704 O O . ILE A 1 85 ? -1.794 -9.339 6.634 1.00 93.25 85 ILE A O 1
ATOM 708 N N . VAL A 1 86 ? -3.643 -8.571 5.617 1.00 92.62 86 VAL A N 1
ATOM 709 C CA . VAL A 1 86 ? -4.271 -9.890 5.418 1.00 92.62 86 VAL A CA 1
ATOM 710 C C . VAL A 1 86 ? -4.061 -10.439 4.011 1.00 92.62 86 VAL A C 1
ATOM 712 O O . VAL A 1 86 ? -4.169 -11.645 3.805 1.00 92.62 86 VAL A O 1
ATOM 715 N N . SER A 1 87 ? -3.742 -9.576 3.046 1.00 92.31 87 SER A N 1
ATOM 716 C CA . SER A 1 87 ? -3.426 -9.977 1.677 1.00 92.31 87 SER A CA 1
ATOM 717 C C . SER A 1 87 ? -2.487 -8.969 1.024 1.00 92.31 87 SER A C 1
ATOM 719 O O . SER A 1 87 ? -2.641 -7.763 1.210 1.00 92.31 87 SER A O 1
ATOM 721 N N . CYS A 1 88 ? -1.531 -9.472 0.249 1.00 92.88 88 CYS A N 1
ATOM 722 C CA . CYS A 1 88 ? -0.647 -8.691 -0.603 1.00 92.88 88 CYS A CA 1
ATOM 723 C C . CYS A 1 88 ? -0.436 -9.483 -1.896 1.00 92.88 88 CYS A C 1
ATOM 725 O O . CYS A 1 88 ? 0.046 -10.617 -1.851 1.00 92.88 88 CYS A O 1
ATOM 727 N N . LYS A 1 89 ? -0.853 -8.936 -3.039 1.00 92.56 89 LYS A N 1
ATOM 728 C CA . LYS A 1 89 ? -0.792 -9.636 -4.328 1.00 92.56 89 LYS A CA 1
ATOM 729 C C . LYS A 1 89 ? -0.306 -8.709 -5.430 1.00 92.56 89 LYS A C 1
ATOM 731 O O . LYS A 1 89 ? -0.846 -7.623 -5.598 1.00 92.56 89 LYS A O 1
ATOM 736 N N . ARG A 1 90 ? 0.650 -9.185 -6.228 1.00 90.88 90 ARG A N 1
ATOM 737 C CA . ARG A 1 90 ? 1.081 -8.542 -7.474 1.00 90.88 90 ARG A CA 1
ATOM 738 C C . ARG A 1 90 ? 0.275 -9.072 -8.664 1.00 90.88 90 ARG A C 1
ATOM 740 O O . ARG A 1 90 ? -0.096 -10.248 -8.698 1.00 90.88 90 ARG A O 1
ATOM 747 N N . SER A 1 91 ? 0.023 -8.225 -9.652 1.00 91.56 91 SER A N 1
ATOM 748 C CA . SER A 1 91 ? -0.447 -8.633 -10.977 1.00 91.56 91 SER A CA 1
ATOM 749 C C . SER A 1 91 ? 0.244 -7.827 -12.063 1.00 91.56 91 SER A C 1
ATOM 751 O O . SER A 1 91 ? 0.535 -6.650 -11.866 1.00 91.56 91 SER A O 1
ATOM 753 N N . ASN A 1 92 ? 0.418 -8.421 -13.238 1.00 91.31 92 ASN A N 1
ATOM 754 C CA . ASN A 1 92 ? 0.875 -7.676 -14.405 1.00 91.31 92 ASN A CA 1
ATOM 755 C C . ASN A 1 92 ? -0.196 -6.659 -14.806 1.00 91.31 92 ASN A C 1
ATOM 757 O O . ASN A 1 92 ? -1.388 -6.962 -14.777 1.00 91.31 92 ASN A O 1
ATOM 761 N N . LEU A 1 93 ? 0.239 -5.462 -15.184 1.00 82.25 93 LEU A N 1
ATOM 762 C CA . LEU A 1 93 ? -0.622 -4.373 -15.647 1.00 82.25 93 LEU A CA 1
ATOM 763 C C . LEU A 1 93 ? -0.880 -4.454 -17.165 1.00 82.25 93 LEU A C 1
ATOM 765 O O . LEU A 1 93 ? -1.221 -3.458 -17.795 1.00 82.25 93 LEU A O 1
ATOM 769 N N . LEU A 1 94 ? -0.664 -5.627 -17.767 1.00 70.50 94 LEU A N 1
ATOM 770 C CA . LEU A 1 94 ? -0.837 -5.838 -19.201 1.00 70.50 94 LEU A CA 1
ATOM 771 C C . LEU A 1 94 ? -2.331 -5.920 -19.543 1.00 70.50 94 LEU A C 1
ATOM 773 O O . LEU A 1 94 ? -3.060 -6.715 -18.947 1.00 70.50 94 LEU A O 1
ATOM 777 N N . TYR A 1 95 ? -2.737 -5.063 -20.483 1.00 51.38 95 TYR A N 1
ATOM 778 C CA . TYR A 1 95 ? -4.030 -5.076 -21.173 1.00 51.38 95 TYR A CA 1
ATOM 779 C C . TYR A 1 95 ? -4.162 -6.281 -22.106 1.00 51.38 95 TYR A C 1
ATOM 781 O O . TYR A 1 95 ? -3.135 -6.665 -22.715 1.00 51.38 95 TYR A O 1
#

Radius of gyration: 13.5 Å; chains: 1; bounding box: 36×22×39 Å

pLDDT: mean 86.61, std 9.97, range [50.0, 95.5]

Secondary structure (DSSP, 8-state):
---EESSHHHHHHH-HHHHHHHHHHHHHH---SSSS-PEEEEEEEEEEETTEEEEEEEEEEEETTTTEEEEEEEEEEEETTEEEEEEEEEEE---

Sequence (95 aa):
MLKKYDDIDDVWSTWPEHLSKVKEYIKQNDKLQDKKGWCFEEAQVLENTRDKQMLLIIFTGFDTEEGIALRLYVVAESQGDDIKIVSCKRSNLLY

Organism: NCBI:txid3075611